Protein AF-A0A351RD06-F1 (afdb_monomer_lite)

Structure (mmCIF, N/CA/C/O backbone):
data_AF-A0A351RD06-F1
#
_entry.id   AF-A0A351RD06-F1
#
loop_
_atom_site.group_PDB
_atom_site.id
_atom_site.type_symbol
_atom_site.label_atom_id
_atom_site.label_alt_id
_atom_site.label_comp_id
_atom_site.label_asym_id
_atom_site.label_entity_id
_atom_site.label_seq_id
_atom_site.pdbx_PDB_ins_code
_atom_site.Cartn_x
_atom_site.Cartn_y
_atom_site.Cartn_z
_atom_site.occupancy
_atom_site.B_iso_or_equiv
_atom_site.auth_seq_id
_atom_site.auth_comp_id
_atom_site.auth_asym_id
_atom_site.auth_atom_id
_atom_site.pdbx_PDB_model_num
ATOM 1 N N . MET A 1 1 ? 12.033 12.030 7.722 1.00 50.97 1 MET A N 1
ATOM 2 C CA . MET A 1 1 ? 10.881 11.803 6.818 1.00 50.97 1 MET A CA 1
ATOM 3 C C . MET A 1 1 ? 10.852 10.323 6.469 1.00 50.97 1 MET A C 1
ATOM 5 O O . MET A 1 1 ? 11.916 9.785 6.193 1.00 50.97 1 MET A O 1
ATOM 9 N N . LYS A 1 2 ? 9.692 9.666 6.562 1.00 62.09 2 LYS A N 1
ATOM 10 C CA . LYS A 1 2 ? 9.520 8.230 6.289 1.00 62.09 2 LYS A CA 1
ATOM 11 C C . LYS A 1 2 ? 8.957 8.056 4.876 1.00 62.09 2 LYS A C 1
ATOM 13 O O . LYS A 1 2 ? 7.763 8.241 4.679 1.00 62.09 2 LYS A O 1
ATOM 18 N N . ASN A 1 3 ? 9.830 7.791 3.903 1.00 80.69 3 ASN A N 1
ATOM 19 C CA . ASN A 1 3 ? 9.504 7.839 2.469 1.00 80.69 3 ASN A CA 1
ATOM 20 C C . ASN A 1 3 ? 9.825 6.517 1.740 1.00 80.69 3 ASN A C 1
ATOM 22 O O . ASN A 1 3 ? 10.020 6.518 0.525 1.00 80.69 3 ASN A O 1
ATOM 26 N N . THR A 1 4 ? 9.949 5.398 2.460 1.00 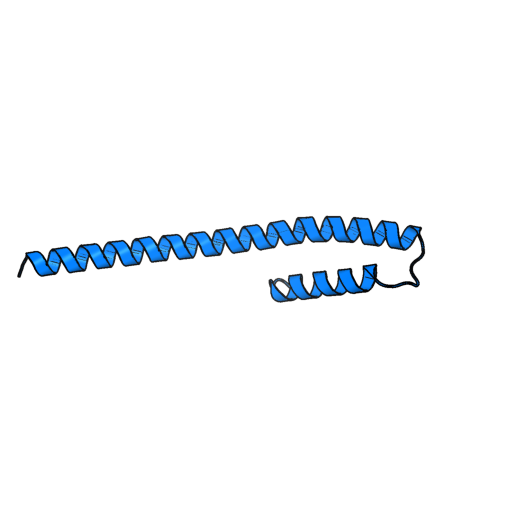88.81 4 THR A N 1
ATOM 27 C CA . THR A 1 4 ? 10.275 4.092 1.860 1.00 88.81 4 THR A CA 1
ATOM 28 C C . THR A 1 4 ? 9.035 3.214 1.664 1.00 88.81 4 THR A C 1
ATOM 30 O O . THR A 1 4 ? 8.004 3.413 2.307 1.00 88.81 4 THR A O 1
ATOM 33 N N . LEU A 1 5 ? 9.136 2.193 0.801 1.00 89.19 5 LEU A N 1
ATOM 34 C CA . LEU A 1 5 ? 8.085 1.172 0.663 1.00 89.19 5 LEU A CA 1
ATOM 35 C C . LEU A 1 5 ? 7.869 0.384 1.964 1.00 89.19 5 LEU A C 1
ATOM 37 O O . LEU A 1 5 ? 6.743 -0.006 2.265 1.00 89.19 5 LEU A O 1
ATOM 41 N N . THR A 1 6 ? 8.928 0.189 2.751 1.00 91.75 6 THR A N 1
ATOM 42 C CA . THR A 1 6 ? 8.845 -0.440 4.073 1.00 91.75 6 THR A CA 1
ATOM 43 C C . THR A 1 6 ? 8.017 0.409 5.033 1.00 91.75 6 THR A C 1
ATOM 45 O O . THR A 1 6 ? 7.164 -0.119 5.740 1.00 91.75 6 THR A O 1
ATOM 48 N N . ASP A 1 7 ? 8.205 1.732 5.022 1.00 90.50 7 ASP A N 1
ATOM 49 C CA . ASP A 1 7 ? 7.394 2.642 5.835 1.00 90.50 7 ASP A CA 1
ATOM 50 C C . ASP A 1 7 ? 5.918 2.580 5.437 1.00 90.50 7 ASP A C 1
ATOM 52 O O . ASP A 1 7 ? 5.053 2.482 6.305 1.00 90.50 7 ASP A O 1
ATOM 56 N N . LEU A 1 8 ? 5.628 2.582 4.130 1.00 89.56 8 LEU A N 1
ATOM 57 C CA . LEU A 1 8 ? 4.265 2.422 3.624 1.00 89.56 8 LEU A CA 1
ATOM 58 C C . LEU A 1 8 ? 3.639 1.114 4.120 1.00 89.56 8 LEU A C 1
ATOM 60 O O . LEU A 1 8 ? 2.513 1.121 4.608 1.00 89.56 8 LEU A O 1
ATOM 64 N N . ASN A 1 9 ? 4.368 0.003 4.026 1.00 91.31 9 ASN A N 1
ATOM 65 C CA . ASN A 1 9 ? 3.891 -1.299 4.477 1.00 91.31 9 ASN A CA 1
ATOM 66 C C . ASN A 1 9 ? 3.580 -1.304 5.984 1.00 91.31 9 ASN A C 1
ATOM 68 O O . ASN A 1 9 ? 2.490 -1.715 6.379 1.00 91.31 9 ASN A O 1
ATOM 72 N N . ASN A 1 10 ? 4.471 -0.742 6.803 1.00 93.12 10 ASN A N 1
ATOM 73 C CA . ASN A 1 10 ? 4.249 -0.590 8.241 1.00 93.12 10 ASN A CA 1
ATOM 74 C C . ASN A 1 10 ? 3.009 0.266 8.550 1.00 93.12 10 ASN A C 1
ATOM 76 O O . ASN A 1 10 ? 2.237 -0.066 9.446 1.00 93.12 10 ASN A O 1
ATOM 80 N N . HIS A 1 11 ? 2.789 1.352 7.802 1.00 90.69 11 HIS A N 1
ATOM 81 C CA . HIS A 1 11 ? 1.604 2.196 7.965 1.00 90.69 11 HIS A CA 1
ATOM 82 C C . HIS A 1 11 ? 0.302 1.473 7.597 1.00 90.69 11 HIS A C 1
ATOM 84 O O . HIS A 1 11 ? -0.701 1.654 8.284 1.00 90.69 11 HIS A O 1
ATOM 90 N N . LEU A 1 12 ? 0.309 0.644 6.550 1.00 91.44 12 LEU A N 1
ATOM 91 C CA . LEU A 1 12 ? -0.861 -0.147 6.159 1.00 91.44 12 LEU A CA 1
ATOM 92 C C . LEU A 1 12 ? -1.208 -1.209 7.207 1.00 91.44 12 LEU A C 1
ATOM 94 O O . LEU A 1 12 ? -2.381 -1.367 7.534 1.00 91.44 12 LEU A O 1
ATOM 98 N N . PHE A 1 13 ? -0.206 -1.885 7.773 1.00 94.06 13 PHE A N 1
ATOM 99 C CA . PHE A 1 13 ? -0.429 -2.834 8.863 1.00 94.06 13 PHE A CA 1
ATOM 100 C C . PHE A 1 13 ? -0.955 -2.148 10.122 1.00 94.06 13 PHE A C 1
ATOM 102 O O . PHE A 1 13 ? -1.946 -2.596 10.685 1.00 94.06 13 PHE A O 1
ATOM 109 N N . ALA A 1 14 ? -0.382 -1.007 10.510 1.00 92.38 14 ALA A N 1
ATOM 110 C CA . ALA A 1 14 ? -0.896 -0.242 11.644 1.00 92.38 14 ALA A CA 1
ATOM 111 C C . ALA A 1 14 ? -2.365 0.175 11.447 1.00 92.38 14 ALA A C 1
ATOM 113 O O . ALA A 1 14 ? -3.143 0.164 12.396 1.00 92.38 14 ALA A O 1
ATOM 114 N N . GLN A 1 15 ? -2.762 0.520 10.219 1.00 92.00 15 GLN A N 1
ATOM 115 C CA . GLN A 1 15 ? -4.151 0.865 9.926 1.00 92.00 15 GLN A CA 1
ATOM 116 C C . GLN A 1 15 ? -5.089 -0.353 9.977 1.00 92.00 15 GLN A C 1
ATOM 118 O O . GLN A 1 15 ? -6.238 -0.215 10.388 1.00 92.00 15 GLN A O 1
ATOM 123 N N . MET A 1 16 ? -4.607 -1.538 9.594 1.00 91.94 16 MET A N 1
ATOM 124 C CA . MET A 1 16 ? -5.350 -2.797 9.716 1.00 91.94 16 MET A CA 1
ATOM 125 C C . MET A 1 16 ? -5.617 -3.163 11.181 1.00 91.94 16 MET A C 1
ATOM 127 O O . MET A 1 16 ? -6.745 -3.517 11.519 1.00 91.94 16 MET A O 1
ATOM 131 N N . GLU A 1 17 ? -4.611 -3.023 12.046 1.00 92.81 17 GLU A N 1
ATOM 132 C CA . GLU A 1 17 ? -4.762 -3.236 13.491 1.00 92.81 17 GLU A CA 1
ATOM 133 C C . GLU A 1 17 ? -5.795 -2.269 14.079 1.00 92.81 17 GLU A C 1
ATOM 135 O O . GLU A 1 17 ? -6.726 -2.701 14.749 1.00 92.81 17 GLU A O 1
ATOM 140 N N . ARG A 1 18 ? -5.713 -0.975 13.730 1.00 90.88 18 ARG A N 1
ATOM 141 C CA . ARG A 1 18 ? -6.679 0.043 14.184 1.00 90.88 18 ARG A CA 1
ATOM 142 C C . ARG A 1 18 ? -8.109 -0.273 13.765 1.00 90.88 18 ARG A C 1
ATOM 144 O O . ARG A 1 18 ? -9.021 -0.118 14.560 1.00 90.88 18 ARG A O 1
ATOM 151 N N . LEU A 1 19 ? -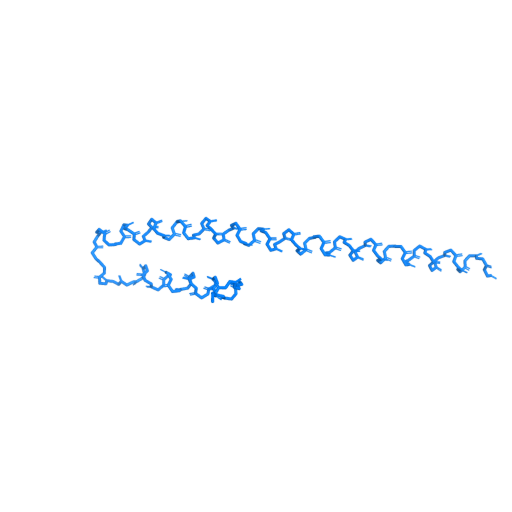8.322 -0.732 12.531 1.00 91.19 19 LEU A N 1
ATOM 152 C CA . LEU A 1 19 ? -9.652 -1.151 12.070 1.00 91.19 19 LEU A CA 1
ATOM 153 C C . LEU A 1 19 ? -10.194 -2.385 12.803 1.00 91.19 19 LEU A C 1
ATOM 155 O O . LEU A 1 19 ? -11.402 -2.609 12.781 1.00 91.19 19 LEU A O 1
ATOM 159 N N . SER A 1 20 ? -9.315 -3.184 13.407 1.00 89.75 20 SER A N 1
ATOM 160 C CA . SER A 1 20 ? -9.667 -4.403 14.137 1.00 89.75 20 SER A CA 1
ATOM 161 C C . SER A 1 20 ? -9.876 -4.153 15.636 1.00 89.75 20 SER A C 1
ATOM 163 O O . SER A 1 20 ? -10.208 -5.083 16.365 1.00 89.75 20 SER A O 1
ATOM 165 N N . GLU A 1 21 ? -9.699 -2.915 16.114 1.00 92.44 21 GLU A N 1
ATOM 166 C CA . GLU A 1 21 ? -9.949 -2.548 17.509 1.00 92.44 21 GLU A CA 1
ATOM 167 C C . GLU A 1 21 ? -11.453 -2.618 17.832 1.00 92.44 21 GLU A C 1
ATOM 169 O O . GLU A 1 21 ? -12.252 -1.789 17.396 1.00 92.44 21 GLU A O 1
ATOM 174 N N . GLU A 1 22 ? -11.844 -3.591 18.659 1.00 85.94 22 GLU A N 1
ATOM 175 C CA . GLU A 1 22 ? -13.245 -3.831 19.047 1.00 85.94 22 GLU A CA 1
ATOM 176 C C . GLU A 1 22 ? -13.844 -2.719 19.929 1.00 85.94 22 GLU A C 1
ATOM 178 O O . GLU A 1 22 ? -15.059 -2.640 20.102 1.00 85.94 22 GLU A O 1
ATOM 183 N N . SER A 1 23 ? -13.007 -1.842 20.487 1.00 91.25 23 SER A N 1
ATOM 184 C CA . SER A 1 23 ? -13.425 -0.735 21.354 1.00 91.25 23 SER A CA 1
ATOM 185 C C . SER A 1 23 ? -13.845 0.537 20.606 1.00 91.25 23 SER A C 1
ATOM 187 O O . SER A 1 23 ? -14.154 1.539 21.254 1.00 91.25 23 SER A O 1
ATOM 189 N N . LEU A 1 24 ? -13.824 0.545 19.270 1.00 90.19 24 LEU A N 1
ATOM 190 C CA . LEU A 1 24 ? -14.181 1.725 18.480 1.00 90.19 24 LEU A CA 1
ATOM 191 C C . LEU A 1 24 ? -15.692 1.993 18.487 1.00 90.19 24 LEU A C 1
ATOM 193 O O . LEU A 1 24 ? -16.507 1.085 18.321 1.00 90.19 24 LEU A O 1
ATOM 197 N N . SER A 1 25 ? -16.073 3.269 18.605 1.00 92.94 25 SER A N 1
ATOM 198 C CA . SER A 1 25 ? -17.460 3.679 18.364 1.00 92.94 25 SER A CA 1
ATOM 199 C C . SER A 1 25 ? -17.834 3.522 16.887 1.00 92.94 25 SER A C 1
ATOM 201 O O . SER A 1 25 ? -16.975 3.482 16.004 1.00 92.94 25 SER A O 1
ATOM 203 N N . VAL A 1 26 ? -19.136 3.504 16.594 1.00 90.25 26 VAL A N 1
ATOM 204 C CA . VAL A 1 26 ? -19.639 3.439 15.213 1.00 90.25 26 VAL A CA 1
ATOM 205 C C . VAL A 1 26 ? -19.149 4.630 14.378 1.00 90.25 26 VAL A C 1
ATOM 207 O O . VAL A 1 26 ? -18.751 4.442 13.226 1.00 90.25 26 VAL A O 1
ATOM 210 N N . GLU A 1 27 ? -19.111 5.848 14.938 1.00 92.19 27 GLU A N 1
ATOM 211 C CA . GLU A 1 27 ? -18.580 7.011 14.211 1.00 92.19 27 GLU A CA 1
ATOM 212 C C . GLU A 1 27 ? -17.070 6.906 13.971 1.00 92.19 27 GLU A C 1
ATOM 214 O O . GLU A 1 27 ? -16.589 7.247 12.888 1.00 92.19 27 GLU A O 1
ATOM 219 N N . GLN A 1 28 ? -16.316 6.415 14.959 1.00 92.25 28 GLN A N 1
ATOM 220 C CA . GLN A 1 28 ? -14.869 6.229 14.833 1.00 92.25 28 GLN A CA 1
ATOM 221 C C . GLN A 1 28 ? -14.533 5.164 13.791 1.00 92.25 28 GLN A C 1
ATOM 223 O O . GLN A 1 28 ? -13.647 5.377 12.964 1.00 92.25 28 GLN A O 1
ATOM 228 N N . LEU A 1 29 ? -15.278 4.059 13.773 1.00 92.56 29 LEU A N 1
ATOM 229 C CA . LEU A 1 29 ? -15.119 3.006 12.780 1.00 92.56 29 LEU A CA 1
ATOM 230 C C . LEU A 1 29 ? -15.395 3.528 11.365 1.00 92.56 29 LEU A C 1
ATOM 232 O O . LEU A 1 29 ? -14.629 3.247 10.445 1.00 92.56 29 LEU A O 1
ATOM 236 N N . ALA A 1 30 ? -16.443 4.338 11.183 1.00 92.69 30 ALA A N 1
ATOM 237 C CA . ALA A 1 30 ? -16.739 4.963 9.894 1.00 92.69 30 ALA A CA 1
ATOM 238 C C . ALA A 1 30 ? -15.607 5.900 9.433 1.00 92.69 30 ALA A C 1
ATOM 240 O O . ALA A 1 30 ? -15.215 5.878 8.262 1.00 92.69 30 ALA A O 1
ATOM 241 N N . PHE A 1 31 ? -15.041 6.686 10.353 1.00 93.12 31 PHE A N 1
ATOM 242 C CA . PHE A 1 31 ? -13.909 7.565 10.063 1.00 93.12 31 PHE A CA 1
ATOM 243 C C . PHE A 1 31 ? -12.640 6.784 9.695 1.00 93.12 31 PHE A C 1
ATOM 245 O O . PHE A 1 31 ? -11.982 7.097 8.700 1.00 93.12 31 PHE A O 1
ATOM 252 N N . GLU A 1 32 ? -12.301 5.746 10.458 1.00 92.56 32 GLU A N 1
ATOM 253 C CA . GLU A 1 32 ? -11.136 4.902 10.188 1.00 92.56 32 GLU A CA 1
ATOM 254 C C . GLU A 1 32 ? -11.315 4.090 8.896 1.00 92.56 32 GLU A C 1
ATOM 256 O O . GLU A 1 32 ? -10.351 3.911 8.148 1.00 92.56 32 GLU A O 1
ATOM 261 N N . ALA A 1 33 ? -12.536 3.674 8.550 1.00 92.00 33 ALA A N 1
ATOM 262 C CA . ALA A 1 33 ? -12.832 3.039 7.267 1.00 92.00 33 ALA A CA 1
ATOM 263 C C . ALA A 1 33 ? -12.565 3.991 6.090 1.00 92.00 33 ALA A C 1
ATOM 265 O O . ALA A 1 33 ? -11.906 3.609 5.120 1.00 92.00 33 ALA A O 1
ATOM 266 N N . GLU A 1 34 ? -13.009 5.246 6.177 1.00 95.00 34 GLU A N 1
ATOM 267 C CA . GLU A 1 34 ? -12.782 6.239 5.121 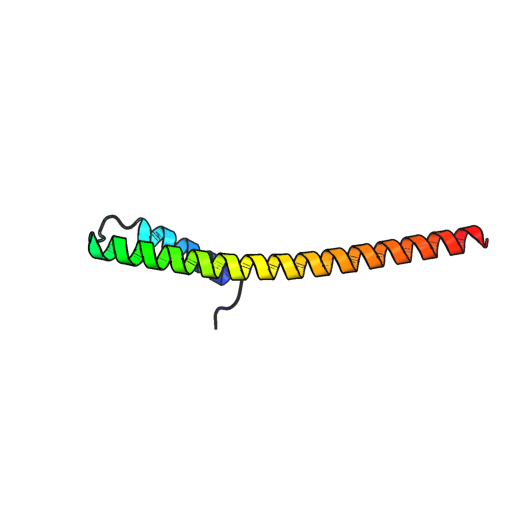1.00 95.00 34 GLU A CA 1
ATOM 268 C C . GLU A 1 34 ? -11.303 6.639 5.002 1.00 95.00 34 GLU A C 1
ATOM 270 O O . GLU A 1 34 ? -10.744 6.726 3.900 1.00 95.00 34 GLU A O 1
ATOM 275 N N . ARG A 1 35 ? -10.619 6.775 6.144 1.00 92.31 35 ARG A N 1
ATOM 276 C CA . ARG A 1 35 ? -9.163 6.949 6.198 1.00 92.31 35 ARG A CA 1
ATOM 277 C C . ARG A 1 35 ? -8.440 5.785 5.521 1.00 92.31 35 ARG A C 1
ATOM 279 O O . ARG A 1 35 ? -7.514 6.014 4.743 1.00 92.31 35 ARG A O 1
ATOM 286 N N . SER A 1 36 ? -8.877 4.551 5.761 1.00 94.19 36 SER A N 1
ATOM 287 C CA . SER A 1 36 ? -8.267 3.345 5.187 1.00 94.19 36 SER A CA 1
ATOM 288 C C . SER A 1 36 ? -8.451 3.259 3.673 1.00 94.19 36 SER A C 1
ATOM 290 O O . SER A 1 36 ? -7.511 2.895 2.962 1.00 94.19 36 SER A O 1
ATOM 292 N N . LYS A 1 37 ? -9.614 3.667 3.147 1.00 94.38 37 LYS A N 1
ATOM 293 C CA . LYS A 1 37 ? -9.825 3.797 1.694 1.00 94.38 37 LYS A CA 1
ATOM 294 C C . LYS A 1 37 ? -8.858 4.806 1.082 1.00 94.38 37 LYS A C 1
ATOM 296 O O . LYS A 1 37 ? -8.181 4.495 0.103 1.00 94.38 37 LYS A O 1
ATOM 301 N N . SER A 1 38 ? -8.744 5.984 1.694 1.00 94.12 38 SER A N 1
ATOM 302 C CA . SER A 1 38 ? -7.835 7.040 1.235 1.00 94.12 38 SER A CA 1
ATOM 303 C C . SER A 1 38 ? -6.372 6.579 1.251 1.00 94.12 38 SER A C 1
ATOM 305 O O . SER A 1 38 ? -5.654 6.749 0.264 1.00 94.12 38 SER A O 1
ATOM 307 N N . LEU A 1 39 ? -5.942 5.914 2.329 1.00 92.12 39 L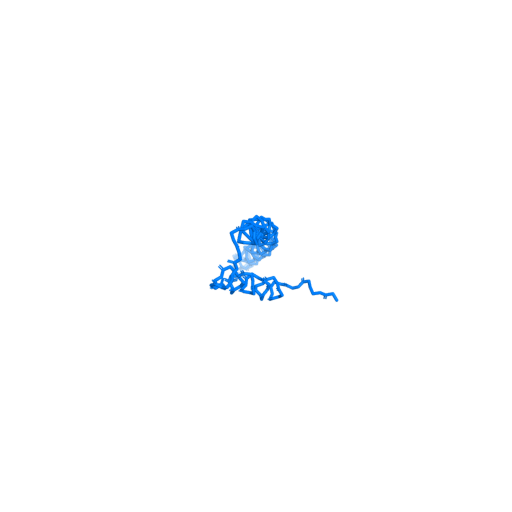EU A N 1
ATOM 308 C CA . LEU A 1 39 ? -4.603 5.324 2.433 1.00 92.12 39 LEU A CA 1
ATOM 309 C C . LEU A 1 39 ? -4.354 4.266 1.357 1.00 92.12 39 LEU A C 1
ATOM 311 O O . LEU A 1 39 ? -3.281 4.251 0.760 1.00 92.12 39 LEU A O 1
ATOM 315 N N . THR A 1 40 ? -5.345 3.425 1.062 1.00 92.69 40 THR A N 1
ATOM 316 C CA . THR A 1 40 ? -5.243 2.389 0.023 1.00 92.69 40 THR A CA 1
ATOM 317 C C . THR A 1 40 ? -5.032 2.999 -1.365 1.00 92.69 40 THR A C 1
ATOM 319 O O . THR A 1 40 ? -4.202 2.512 -2.134 1.00 92.69 40 THR A O 1
ATOM 322 N N . ILE A 1 41 ? -5.726 4.096 -1.685 1.00 95.19 41 ILE A N 1
ATOM 323 C CA . ILE A 1 41 ? -5.574 4.809 -2.965 1.00 95.19 41 ILE A CA 1
ATOM 324 C C . ILE A 1 41 ? -4.156 5.385 -3.107 1.00 95.19 41 ILE A C 1
ATOM 326 O O . ILE A 1 41 ? -3.504 5.213 -4.143 1.00 95.19 41 ILE A O 1
ATOM 330 N N . ILE A 1 42 ? -3.650 6.026 -2.052 1.00 92.88 42 ILE A N 1
ATOM 331 C CA . ILE A 1 42 ? -2.296 6.594 -2.038 1.00 92.88 42 ILE A CA 1
ATOM 332 C C . ILE A 1 42 ? -1.252 5.474 -2.146 1.00 92.88 42 ILE A C 1
ATOM 334 O O . ILE A 1 42 ? -0.342 5.551 -2.972 1.00 92.88 42 ILE A O 1
ATOM 338 N N . ALA A 1 43 ? -1.413 4.400 -1.371 1.00 93.94 43 ALA A N 1
ATOM 339 C CA . ALA A 1 43 ? -0.526 3.243 -1.392 1.00 93.94 43 ALA A CA 1
ATOM 340 C C . ALA A 1 43 ? -0.448 2.601 -2.780 1.00 93.94 43 ALA A C 1
ATOM 342 O O . ALA A 1 43 ? 0.644 2.303 -3.263 1.00 93.94 43 ALA A O 1
ATOM 343 N N . ARG A 1 44 ? -1.594 2.445 -3.452 1.00 95.50 44 ARG A N 1
ATOM 344 C CA . ARG A 1 44 ? -1.656 1.928 -4.820 1.00 95.50 44 ARG A CA 1
ATOM 345 C C . ARG A 1 44 ? -0.854 2.798 -5.783 1.00 95.50 44 ARG A C 1
ATOM 347 O O . ARG A 1 44 ? -0.046 2.267 -6.533 1.00 95.50 44 ARG A O 1
ATOM 354 N N . THR A 1 45 ? -1.006 4.119 -5.697 1.00 94.88 45 THR A N 1
ATOM 355 C CA . THR A 1 45 ? -0.237 5.069 -6.519 1.00 94.88 45 THR A CA 1
ATOM 356 C C . THR A 1 45 ? 1.273 4.917 -6.302 1.00 94.88 45 THR A C 1
ATOM 358 O O . THR A 1 45 ? 2.049 4.932 -7.257 1.00 94.88 45 THR A O 1
ATOM 361 N N . ILE A 1 46 ? 1.712 4.723 -5.055 1.00 93.50 46 ILE A N 1
ATOM 362 C CA . ILE A 1 46 ? 3.130 4.503 -4.729 1.00 93.50 46 ILE A CA 1
ATOM 363 C C . ILE A 1 46 ? 3.634 3.182 -5.331 1.00 93.50 46 ILE A C 1
ATOM 365 O O . ILE A 1 46 ? 4.699 3.151 -5.951 1.00 93.50 46 ILE A O 1
ATOM 369 N N . VAL A 1 47 ? 2.870 2.097 -5.180 1.00 94.19 47 VAL A N 1
ATOM 370 C CA . VAL A 1 47 ? 3.230 0.773 -5.712 1.00 94.19 47 VAL A CA 1
ATOM 371 C C . VAL A 1 47 ? 3.268 0.776 -7.241 1.00 94.19 47 VAL A C 1
ATOM 373 O O . VAL A 1 47 ? 4.193 0.212 -7.824 1.00 94.19 47 VAL A O 1
ATOM 376 N N . ASP A 1 48 ? 2.314 1.430 -7.900 1.00 96.31 48 ASP A N 1
ATOM 377 C CA . ASP A 1 48 ? 2.267 1.514 -9.362 1.00 96.31 48 ASP A CA 1
ATOM 378 C C . ASP A 1 48 ? 3.459 2.316 -9.919 1.00 96.31 48 ASP A C 1
ATOM 380 O O . ASP A 1 48 ? 4.076 1.897 -10.900 1.00 96.31 48 ASP A O 1
ATOM 384 N N . ASN A 1 49 ? 3.889 3.383 -9.235 1.00 93.62 49 ASN A N 1
ATOM 385 C CA . ASN A 1 49 ? 5.138 4.080 -9.567 1.00 93.62 49 ASN A CA 1
ATOM 386 C C . ASN A 1 49 ? 6.373 3.179 -9.398 1.00 93.62 49 ASN A C 1
ATOM 388 O O . ASN A 1 49 ? 7.252 3.163 -10.261 1.00 93.62 49 ASN A O 1
ATOM 392 N N . ALA A 1 50 ? 6.446 2.398 -8.316 1.00 94.00 50 ALA A N 1
ATOM 393 C CA .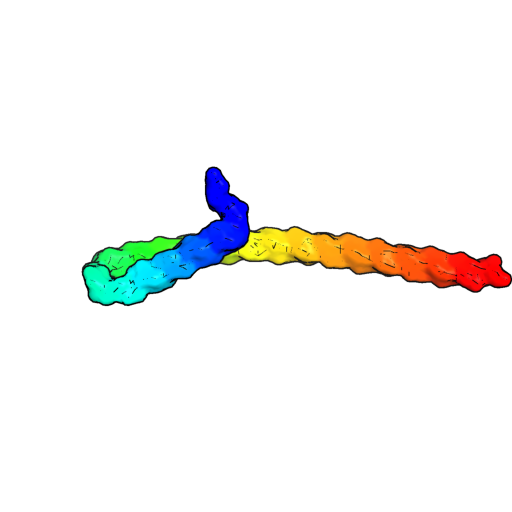 ALA A 1 50 ? 7.552 1.465 -8.098 1.00 94.00 50 ALA A CA 1
ATOM 394 C C . ALA A 1 50 ? 7.613 0.375 -9.186 1.00 94.00 50 ALA A C 1
ATOM 396 O O . ALA A 1 50 ? 8.698 0.049 -9.672 1.00 94.00 50 ALA A O 1
ATOM 397 N N . ARG A 1 51 ? 6.454 -0.144 -9.617 1.00 96.19 51 ARG A N 1
ATOM 398 C CA . ARG A 1 51 ? 6.345 -1.083 -10.746 1.00 96.19 51 ARG A CA 1
ATOM 399 C C . ARG A 1 51 ? 6.837 -0.462 -12.047 1.00 96.19 51 ARG A C 1
ATOM 401 O O . ARG A 1 51 ? 7.632 -1.083 -12.740 1.00 96.19 51 ARG A O 1
ATOM 408 N N . LEU A 1 52 ? 6.445 0.777 -12.339 1.00 96.56 52 LEU A N 1
ATOM 409 C CA . LEU A 1 52 ? 6.891 1.491 -13.536 1.00 96.56 52 LEU A CA 1
ATOM 410 C C . LEU A 1 52 ? 8.421 1.645 -13.581 1.00 96.56 52 LEU A C 1
ATOM 412 O O . LEU A 1 52 ? 9.040 1.427 -14.624 1.00 96.56 52 LEU A O 1
ATOM 416 N N . VAL A 1 53 ? 9.047 1.956 -12.443 1.00 95.44 53 VAL A N 1
ATOM 417 C CA . VAL A 1 53 ? 10.513 2.016 -12.331 1.00 95.44 53 VAL A CA 1
ATOM 418 C C . VAL A 1 53 ? 11.146 0.641 -12.570 1.00 95.44 53 VAL A C 1
ATOM 420 O O . VAL A 1 53 ? 12.120 0.537 -13.320 1.00 95.44 53 VAL A O 1
ATOM 423 N N . LEU A 1 54 ? 10.595 -0.422 -11.977 1.00 95.94 54 LEU A N 1
ATOM 424 C CA . LEU A 1 54 ? 11.088 -1.790 -12.168 1.00 95.94 54 LEU A CA 1
ATOM 425 C C . LEU A 1 54 ? 10.969 -2.250 -13.630 1.00 95.94 54 LEU A C 1
ATOM 427 O O . LEU A 1 54 ? 11.894 -2.862 -14.174 1.00 95.94 54 LEU A O 1
ATOM 431 N N . ASP A 1 55 ? 9.861 -1.924 -14.288 1.00 97.25 55 ASP A N 1
ATOM 432 C CA . ASP A 1 55 ? 9.629 -2.245 -15.693 1.00 97.25 55 ASP A CA 1
ATOM 433 C C . ASP A 1 55 ? 10.620 -1.512 -16.598 1.00 97.25 55 ASP A C 1
ATOM 435 O O . ASP A 1 55 ? 11.189 -2.114 -17.513 1.00 97.25 55 ASP A O 1
ATOM 439 N N . ALA A 1 56 ? 10.894 -0.233 -16.320 1.00 96.25 56 ALA A N 1
ATOM 440 C CA . ALA A 1 56 ? 11.909 0.530 -17.038 1.00 96.25 56 ALA A CA 1
ATOM 441 C C . ALA A 1 56 ? 13.295 -0.124 -16.911 1.00 96.25 56 ALA A C 1
ATOM 443 O O . ALA A 1 56 ? 13.974 -0.342 -17.917 1.00 96.25 56 ALA A O 1
ATOM 444 N N . GLN A 1 57 ? 13.693 -0.520 -15.699 1.00 96.69 57 GLN A N 1
ATOM 445 C CA . GLN A 1 57 ? 14.966 -1.208 -15.460 1.00 96.69 57 GLN A CA 1
ATOM 446 C C . GLN A 1 57 ? 15.039 -2.561 -16.177 1.00 96.69 57 GLN A C 1
ATOM 448 O O . GLN A 1 57 ? 16.061 -2.894 -16.785 1.00 96.69 57 GLN A O 1
ATOM 453 N N . THR A 1 58 ? 13.950 -3.329 -16.147 1.00 96.38 58 THR A N 1
ATOM 454 C CA . THR A 1 58 ? 13.844 -4.613 -16.847 1.00 96.38 58 THR A CA 1
ATOM 455 C C . THR A 1 58 ? 14.008 -4.436 -18.351 1.00 96.38 58 THR A C 1
ATOM 457 O O . THR A 1 58 ? 14.797 -5.150 -18.972 1.00 96.38 58 THR A O 1
ATOM 460 N N . ARG A 1 59 ? 13.325 -3.450 -18.940 1.00 95.94 59 ARG A N 1
ATOM 461 C CA . ARG A 1 59 ? 13.428 -3.142 -20.373 1.00 95.94 59 ARG A CA 1
ATOM 462 C C . ARG A 1 59 ? 14.843 -2.722 -20.758 1.00 95.94 59 ARG A C 1
ATOM 464 O O . ARG A 1 59 ? 15.385 -3.259 -21.720 1.00 95.94 59 ARG A O 1
ATOM 471 N N . ILE A 1 60 ? 15.476 -1.840 -19.982 1.00 95.25 60 ILE A N 1
ATOM 472 C CA . ILE A 1 60 ? 16.873 -1.431 -20.203 1.00 95.25 60 ILE A CA 1
ATOM 473 C C . ILE A 1 60 ? 17.799 -2.654 -20.203 1.00 95.25 60 ILE A C 1
ATOM 475 O O . ILE A 1 60 ? 18.606 -2.823 -21.117 1.00 95.25 60 ILE A O 1
ATOM 479 N N . ARG A 1 61 ? 17.646 -3.550 -19.220 1.00 95.19 61 ARG A N 1
ATOM 480 C CA . ARG A 1 61 ? 18.437 -4.784 -19.131 1.00 95.19 61 ARG A CA 1
ATOM 481 C C . ARG A 1 61 ? 18.219 -5.697 -20.336 1.00 95.19 61 ARG A C 1
ATOM 483 O O . ARG A 1 61 ? 19.189 -6.216 -20.882 1.00 95.19 61 ARG A O 1
ATOM 490 N N . GLN A 1 62 ? 16.972 -5.883 -20.765 1.00 93.56 62 GLN A N 1
ATOM 491 C CA . GLN A 1 62 ? 16.646 -6.696 -21.938 1.00 93.56 62 GLN A CA 1
ATOM 492 C C . GLN A 1 62 ? 17.303 -6.145 -23.207 1.00 93.56 62 GLN A C 1
ATOM 494 O O . GLN A 1 62 ? 17.914 -6.911 -23.955 1.00 93.56 62 GLN A O 1
ATOM 499 N N . TYR A 1 63 ? 17.241 -4.828 -23.428 1.00 93.62 63 TYR A N 1
ATOM 500 C CA . TYR A 1 63 ? 17.907 -4.195 -24.567 1.00 93.62 63 TYR A CA 1
ATOM 501 C C . TYR A 1 63 ? 19.428 -4.362 -24.506 1.00 93.62 63 TYR A C 1
ATOM 503 O O . TYR A 1 63 ? 20.035 -4.731 -25.511 1.00 93.62 63 TYR A O 1
ATOM 511 N N . ALA A 1 64 ? 20.036 -4.185 -23.330 1.00 91.50 64 ALA A N 1
ATOM 512 C CA . ALA A 1 64 ? 21.471 -4.388 -23.139 1.00 91.50 64 ALA A CA 1
ATOM 513 C C . ALA A 1 64 ? 21.896 -5.838 -23.437 1.00 91.50 64 ALA A C 1
ATOM 515 O O . ALA A 1 64 ? 22.824 -6.065 -24.214 1.00 91.50 64 ALA A O 1
ATOM 516 N N . CYS A 1 65 ? 21.186 -6.832 -22.891 1.00 88.44 65 CYS A N 1
ATOM 517 C CA . CYS A 1 65 ? 21.458 -8.246 -23.169 1.00 88.44 65 CYS A CA 1
ATOM 518 C C . CYS A 1 65 ? 21.297 -8.583 -24.655 1.00 88.44 65 CYS A C 1
ATOM 520 O O . CYS A 1 65 ? 22.123 -9.310 -25.209 1.00 88.44 65 CYS A O 1
ATOM 522 N N . ARG A 1 66 ? 20.268 -8.041 -25.317 1.00 91.12 66 ARG A N 1
ATOM 523 C CA . ARG A 1 66 ? 20.033 -8.268 -26.747 1.00 91.12 66 ARG A CA 1
ATOM 524 C C . ARG A 1 66 ? 21.150 -7.680 -27.609 1.00 91.12 66 ARG A C 1
ATOM 526 O O . ARG A 1 66 ? 21.610 -8.354 -28.527 1.00 91.12 66 ARG A O 1
ATOM 533 N N . LEU A 1 67 ? 21.614 -6.471 -27.293 1.00 88.94 67 LEU A N 1
ATOM 534 C CA . LEU A 1 67 ? 22.713 -5.822 -28.010 1.00 88.94 67 LEU A CA 1
ATOM 535 C C . LEU A 1 67 ? 24.026 -6.605 -27.863 1.00 88.94 67 LEU A C 1
ATOM 537 O O . LEU A 1 67 ? 24.708 -6.859 -28.853 1.00 88.94 67 LEU A O 1
ATOM 541 N N . ILE A 1 68 ? 24.351 -7.053 -26.647 1.00 87.19 68 ILE A N 1
ATOM 542 C CA . ILE A 1 68 ? 25.545 -7.872 -26.386 1.00 87.19 68 ILE A CA 1
ATOM 543 C C . ILE A 1 68 ? 25.459 -9.216 -27.120 1.00 87.19 68 ILE A C 1
ATOM 545 O O . ILE A 1 68 ? 26.453 -9.679 -27.679 1.00 87.19 68 ILE A O 1
ATOM 549 N N . GLY A 1 69 ? 24.278 -9.841 -27.138 1.00 85.25 69 GLY A N 1
ATOM 550 C CA . GLY A 1 69 ? 24.034 -11.067 -27.896 1.00 85.25 69 GLY A CA 1
ATOM 551 C C . GLY A 1 69 ? 24.288 -10.877 -29.391 1.00 85.25 69 GLY A C 1
ATOM 552 O O . GLY A 1 69 ? 24.995 -11.679 -29.995 1.00 85.25 69 GLY A O 1
ATOM 553 N N . PHE A 1 70 ? 23.785 -9.783 -29.967 1.00 83.00 70 PHE A N 1
ATOM 554 C CA . PHE A 1 70 ? 24.007 -9.444 -31.372 1.00 83.00 70 PHE A CA 1
ATOM 555 C C . PHE A 1 70 ? 25.496 -9.232 -31.689 1.00 83.00 70 PHE A C 1
ATOM 557 O O . PHE A 1 70 ? 26.025 -9.863 -32.602 1.00 83.00 70 PHE A O 1
ATOM 564 N N . LEU A 1 71 ? 26.202 -8.432 -30.882 1.00 83.56 71 LEU A N 1
ATOM 565 C CA . LEU A 1 71 ? 27.638 -8.177 -31.055 1.00 83.56 71 LEU A CA 1
ATOM 566 C C . LEU A 1 71 ? 28.480 -9.462 -30.966 1.00 83.56 71 LEU A C 1
ATOM 568 O O . LEU A 1 71 ? 29.400 -9.654 -31.760 1.00 83.56 71 LEU A O 1
ATOM 572 N N . LYS A 1 72 ? 28.148 -10.374 -30.041 1.00 79.12 72 LYS A N 1
ATOM 573 C CA . LYS A 1 72 ? 28.827 -11.677 -29.917 1.00 79.12 72 LYS A CA 1
ATOM 574 C C . LYS A 1 72 ? 28.628 -12.575 -31.137 1.00 79.12 72 LYS A C 1
ATOM 576 O O . LYS A 1 72 ? 29.556 -13.292 -31.503 1.00 79.12 72 LYS A O 1
ATOM 581 N N . VAL A 1 73 ? 27.440 -12.565 -31.742 1.00 80.75 73 VAL A N 1
ATOM 582 C CA . VAL A 1 73 ? 27.168 -13.338 -32.963 1.00 80.75 73 VAL A CA 1
ATOM 583 C C . VAL A 1 73 ? 27.933 -12.744 -34.14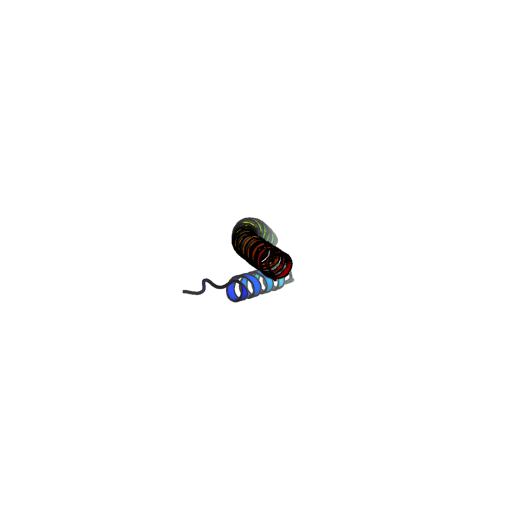5 1.00 80.75 73 VAL A C 1
ATOM 585 O O . VAL A 1 73 ? 28.614 -13.491 -34.841 1.00 80.75 73 VAL A O 1
ATOM 588 N N . SER A 1 74 ? 27.916 -11.419 -34.327 1.00 73.31 74 SER A N 1
ATOM 589 C CA . SER A 1 74 ? 28.662 -10.761 -35.409 1.00 73.31 74 SER A CA 1
ATOM 590 C C . SER A 1 74 ? 30.171 -11.010 -35.338 1.00 73.31 74 SER A C 1
ATOM 592 O O . SER A 1 74 ? 30.776 -11.298 -36.363 1.00 73.31 74 SER A O 1
ATOM 594 N N . LEU A 1 75 ? 30.782 -10.971 -34.149 1.00 72.25 75 LEU A N 1
ATOM 595 C CA . LEU A 1 75 ? 32.218 -11.247 -33.998 1.00 72.25 75 LEU A CA 1
ATOM 596 C C . LEU A 1 75 ? 32.590 -12.710 -34.297 1.00 72.25 75 LEU A C 1
ATOM 598 O O . LEU A 1 75 ? 33.697 -12.970 -34.755 1.00 72.25 75 LEU A O 1
ATOM 602 N N . ARG A 1 76 ? 31.675 -13.662 -34.073 1.00 70.69 76 ARG A N 1
ATOM 603 C CA . ARG A 1 76 ? 31.905 -15.092 -34.340 1.00 70.69 76 ARG A CA 1
ATOM 604 C C . ARG A 1 76 ? 31.783 -15.455 -35.823 1.00 70.69 76 ARG A C 1
ATOM 606 O O . ARG A 1 76 ? 32.392 -16.426 -36.239 1.00 70.69 76 ARG A O 1
ATOM 613 N N . VAL A 1 77 ? 30.996 -14.708 -36.598 1.00 68.06 77 VAL A N 1
ATOM 614 C CA . VAL A 1 77 ? 30.817 -14.943 -38.046 1.00 68.06 77 VAL A CA 1
ATOM 615 C C . VAL A 1 77 ? 31.974 -14.357 -38.870 1.00 68.06 77 VAL A C 1
ATOM 617 O O . VAL A 1 77 ? 32.210 -14.803 -39.986 1.00 68.06 77 VAL A O 1
ATOM 620 N N . SER A 1 78 ? 32.719 -13.394 -38.319 1.00 61.28 78 SER A N 1
ATOM 621 C CA . SER A 1 78 ? 33.897 -12.790 -38.965 1.00 61.28 78 SER A CA 1
ATOM 622 C C . SER A 1 78 ? 35.232 -13.489 -38.643 1.00 61.28 78 SER A C 1
ATOM 624 O O . SER A 1 78 ? 36.281 -12.936 -38.971 1.00 61.28 78 SER A O 1
ATOM 626 N N . SER A 1 79 ? 35.206 -14.645 -37.967 1.00 54.47 79 SER A N 1
ATOM 627 C CA . SER A 1 79 ? 36.377 -15.484 -37.636 1.00 54.47 79 SER A CA 1
ATOM 628 C C . SER A 1 79 ? 36.325 -16.787 -38.423 1.00 54.47 79 SER A C 1
ATOM 630 O O . SER A 1 79 ? 37.402 -17.257 -38.843 1.00 54.47 79 SER A O 1
#

Organism: NCBI:txid359408

Sequence (79 aa):
MKNTLTDLNNHLFAQMERLSEESLSVEQLAFEAERSKSLTIIARTIVDNARLVLDAQTRIRQYACRLIGFLKVSLRVSS

Secondary structure (DSSP, 8-state):
---SHHHHHHHHHHHHHHHT-TT--HHHHHHHHHHHHHHHHHHHHHHHHHHHHHHHHHHHHHHHHHHHHHHHHHHHHT-

Radius of gyration: 23.28 Å; chains: 1; bounding box: 56×27×60 Å

pLDDT: mean 89.08, std 9.46, range [50.97, 97.25]

Foldseek 3Di:
DQDDLVSLVVVLVVLVVVLVPPPDDPVRNVVSVVVNVVSVVVNVVVVVVVVVVVVVVVVVVVVVVVVVVVVVVVVVVVD